Protein AF-A0A646KTI5-F1 (afdb_monomer_lite)

Radius of gyration: 20.6 Å; chains: 1; bounding box: 50×37×50 Å

Sequence (145 aa):
EAGGSTAGLPEVTPYRDYLEWLTRQDREAAQDAWRQALDGADEPTLTTPADRDTQPVHGEMVSAVADAALDEGLRELVQAHGLTLNTVVQGAWGLLVGKLTGRRDVVFGASVAGRPLDLPGMESMLGLFINTVPVRVRLDPAQTV

pLDDT: mean 90.37, std 9.42, range [45.62, 98.44]

Organism: Streptomyces jumonjinensis (NCBI:txid1945)

Foldseek 3Di:
DPPDDCPPPDDADECVLVVVVVVPDDPVVVVVVVCVQCPPVPDALDLDDPPDDPDDDDDDDDDDDDDPVRVVVLVCVCVVVVHDSVVVVVVVVLVVSCVSRVHQKHKDWDKDQQQDPPRPPSVVHDDDRIDIDIDIGGHDPVDDD

InterPro domains:
  IPR001242 Condensation domain [PF00668] (4-144)
  IPR023213 Chloramphenicol acetyltransferase-like domain superfamily [G3DSA:3.30.559.10] (3-25)

Structure (mmCIF, N/CA/C/O backbone):
data_AF-A0A646KTI5-F1
#
_entry.id   AF-A0A646KTI5-F1
#
loop_
_atom_site.group_PDB
_atom_site.id
_atom_site.type_symbol
_atom_site.label_atom_id
_atom_site.label_alt_id
_atom_site.label_comp_id
_atom_site.label_asym_id
_atom_site.label_entity_id
_atom_site.label_seq_id
_atom_site.pdbx_PDB_ins_code
_atom_site.Cartn_x
_atom_site.Cartn_y
_atom_site.Cartn_z
_atom_site.occupancy
_atom_site.B_iso_or_equiv
_atom_site.auth_seq_id
_atom_site.auth_comp_id
_atom_site.auth_asym_id
_atom_site.auth_atom_id
_atom_site.pdbx_PDB_model_num
ATOM 1 N N . GLU A 1 1 ? 21.978 23.411 -29.439 1.00 45.62 1 GLU A N 1
ATOM 2 C CA . GLU A 1 1 ? 21.899 21.986 -29.061 1.00 45.62 1 GLU A CA 1
ATOM 3 C C . GLU A 1 1 ? 22.882 21.743 -27.928 1.00 45.62 1 GLU A C 1
ATOM 5 O O . GLU A 1 1 ? 24.029 22.159 -28.046 1.00 45.62 1 GLU A O 1
ATOM 10 N N . ALA A 1 2 ? 22.431 21.204 -26.795 1.00 57.28 2 ALA A N 1
ATOM 11 C CA . ALA A 1 2 ? 23.334 20.864 -25.698 1.00 57.28 2 ALA A CA 1
ATOM 12 C C . ALA A 1 2 ? 24.084 19.577 -26.079 1.00 57.28 2 ALA A C 1
ATOM 14 O O . ALA A 1 2 ? 23.442 18.574 -26.378 1.00 57.28 2 ALA A O 1
ATOM 15 N N . GLY A 1 3 ? 25.419 19.617 -26.117 1.00 60.66 3 GLY A N 1
ATOM 16 C CA . GLY A 1 3 ? 26.297 18.523 -26.556 1.00 60.66 3 GLY A CA 1
ATOM 17 C C . GLY A 1 3 ? 26.357 17.326 -25.600 1.00 60.66 3 GLY A C 1
ATOM 18 O O . GLY A 1 3 ? 27.434 16.966 -25.133 1.00 60.66 3 GLY A O 1
ATOM 19 N N . GLY A 1 4 ? 25.210 16.728 -25.277 1.00 70.81 4 GLY A N 1
ATOM 20 C CA . GLY A 1 4 ? 25.132 15.503 -24.487 1.00 70.81 4 GLY A CA 1
ATOM 21 C C . GLY A 1 4 ? 25.603 14.295 -25.298 1.00 70.81 4 GLY A C 1
ATOM 22 O O . GLY A 1 4 ? 25.062 14.019 -26.366 1.00 70.81 4 GLY A O 1
ATOM 23 N N . SER A 1 5 ? 26.603 13.577 -24.786 1.00 78.75 5 SER A N 1
ATOM 24 C CA . SER A 1 5 ? 27.067 12.302 -25.342 1.00 78.75 5 SER A CA 1
ATOM 25 C C . SER A 1 5 ? 26.382 11.141 -24.627 1.00 78.75 5 SER A C 1
ATOM 27 O O . SER A 1 5 ? 26.306 11.130 -23.400 1.00 78.75 5 SER A O 1
ATOM 29 N N . THR A 1 6 ? 25.918 10.148 -25.383 1.00 78.19 6 THR A N 1
ATOM 30 C CA . THR A 1 6 ? 25.382 8.890 -24.838 1.00 78.19 6 THR A CA 1
ATOM 31 C C . THR A 1 6 ? 26.477 7.861 -24.539 1.00 78.19 6 THR A C 1
ATOM 33 O O . THR A 1 6 ? 26.183 6.771 -24.049 1.00 78.19 6 THR A O 1
ATOM 36 N N . ALA A 1 7 ? 27.744 8.187 -24.819 1.00 85.44 7 ALA A N 1
ATOM 37 C CA . ALA A 1 7 ? 28.867 7.288 -24.585 1.00 85.44 7 ALA A CA 1
ATOM 38 C C . ALA A 1 7 ? 29.018 6.970 -23.087 1.00 85.44 7 ALA A C 1
ATOM 40 O O . ALA A 1 7 ? 29.195 7.870 -22.269 1.00 85.44 7 ALA A O 1
ATOM 41 N N . GLY A 1 8 ? 28.971 5.679 -22.744 1.00 85.12 8 GLY A N 1
ATOM 42 C CA . GLY A 1 8 ? 29.116 5.185 -21.369 1.00 85.12 8 GLY A CA 1
ATOM 43 C C . GLY A 1 8 ? 27.815 5.085 -20.568 1.00 85.12 8 GLY A C 1
ATOM 44 O O . GLY A 1 8 ? 27.865 4.677 -19.409 1.00 85.12 8 GLY A O 1
ATOM 45 N N . LEU A 1 9 ? 26.660 5.420 -21.155 1.00 86.88 9 LEU A N 1
ATOM 46 C CA . LEU A 1 9 ? 25.365 5.193 -20.512 1.00 86.88 9 LEU A CA 1
ATOM 47 C C . LEU A 1 9 ? 24.921 3.726 -20.658 1.00 86.88 9 LEU A C 1
ATOM 49 O O . LEU A 1 9 ? 25.193 3.110 -21.693 1.00 86.88 9 LEU A O 1
ATOM 53 N N . PRO A 1 10 ? 24.232 3.164 -19.648 1.00 84.19 10 PRO A N 1
ATOM 54 C CA . PRO A 1 10 ? 23.640 1.837 -19.750 1.00 84.19 10 PRO A CA 1
ATOM 55 C C . PRO A 1 10 ? 22.547 1.799 -20.825 1.00 84.19 10 PRO A C 1
ATOM 57 O O . PRO A 1 10 ? 21.926 2.816 -21.146 1.00 84.19 10 PRO A O 1
ATOM 60 N N . GLU A 1 11 ? 22.300 0.608 -21.365 1.00 85.56 11 GLU A N 1
ATOM 61 C CA . GLU A 1 11 ? 21.227 0.392 -22.333 1.00 85.56 11 GLU A CA 1
ATOM 62 C C . GLU A 1 11 ? 19.856 0.665 -21.696 1.00 85.56 11 GLU A C 1
ATOM 64 O O . GLU A 1 11 ? 19.585 0.284 -20.555 1.00 85.56 11 GLU A O 1
ATOM 69 N N . VAL A 1 12 ? 18.991 1.359 -22.437 1.00 89.06 12 VAL A N 1
ATOM 70 C CA . VAL A 1 12 ? 17.652 1.728 -21.972 1.00 89.06 12 VAL A CA 1
ATOM 71 C C . VAL A 1 12 ? 16.681 0.598 -22.280 1.00 89.06 12 VAL A C 1
ATOM 73 O O . VAL A 1 12 ? 16.404 0.325 -23.448 1.00 89.06 12 VAL A O 1
ATOM 76 N N . THR A 1 13 ? 16.084 0.011 -21.243 1.00 91.38 13 THR A N 1
ATOM 77 C CA . THR A 1 13 ? 14.933 -0.885 -21.402 1.00 91.38 13 THR A C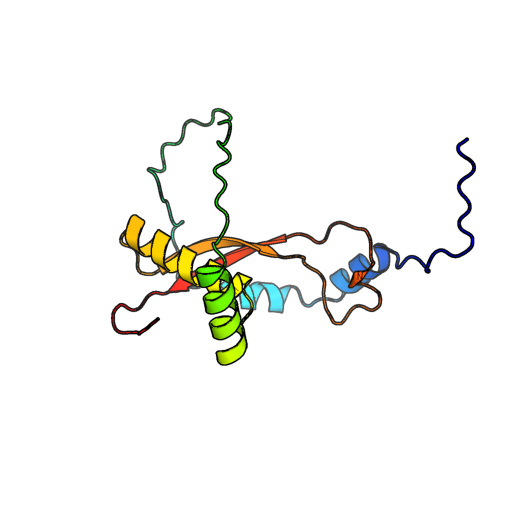A 1
ATOM 78 C C . THR A 1 13 ? 13.725 -0.071 -21.883 1.00 91.38 13 THR A C 1
ATOM 80 O O . THR A 1 13 ? 13.322 0.882 -21.205 1.00 91.38 13 THR A O 1
ATOM 83 N N . PRO A 1 14 ? 13.133 -0.377 -23.046 1.00 93.50 14 PRO A N 1
ATOM 84 C CA . PRO A 1 14 ? 12.067 0.439 -23.609 1.00 93.50 14 PRO A CA 1
ATOM 85 C C . PRO A 1 14 ? 10.716 0.149 -22.936 1.00 93.50 14 PRO A C 1
ATOM 87 O O . PRO A 1 14 ? 10.331 -0.998 -22.735 1.00 93.50 14 PRO A O 1
ATOM 90 N N . TYR A 1 15 ? 9.930 1.197 -22.668 1.00 95.00 15 TYR A N 1
ATOM 91 C CA . TYR A 1 15 ? 8.608 1.077 -22.024 1.00 95.00 15 TYR A CA 1
ATOM 92 C C . TYR A 1 15 ? 7.611 0.185 -22.788 1.00 95.00 15 TYR A C 1
ATOM 94 O O . TYR A 1 15 ? 6.703 -0.389 -22.191 1.00 95.00 15 TYR A O 1
ATOM 102 N N . ARG A 1 16 ? 7.784 0.028 -24.108 1.00 95.31 16 ARG A N 1
ATOM 103 C CA . ARG A 1 16 ? 6.957 -0.882 -24.917 1.00 95.31 16 ARG A CA 1
ATOM 104 C C . ARG A 1 16 ? 7.027 -2.328 -24.417 1.00 95.31 16 ARG A C 1
ATOM 106 O O . ARG A 1 16 ? 6.013 -3.008 -24.470 1.00 95.31 16 ARG A O 1
ATOM 113 N N . ASP A 1 17 ? 8.164 -2.754 -23.867 1.00 94.31 17 ASP A N 1
ATOM 114 C CA . ASP A 1 17 ? 8.346 -4.120 -23.372 1.00 94.31 17 ASP A CA 1
ATOM 115 C C . ASP A 1 17 ? 7.462 -4.359 -22.138 1.00 94.31 17 ASP A C 1
ATOM 117 O O . ASP A 1 17 ? 6.890 -5.436 -21.976 1.00 94.31 17 ASP A O 1
ATOM 121 N N . TYR A 1 18 ? 7.260 -3.327 -21.306 1.00 94.75 18 TYR A N 1
ATOM 122 C CA . TYR A 1 18 ? 6.271 -3.361 -20.226 1.00 94.75 18 TYR A CA 1
ATOM 123 C C . TYR A 1 18 ? 4.838 -3.433 -20.761 1.00 94.75 18 TYR A C 1
ATOM 125 O O . TYR A 1 18 ? 4.033 -4.196 -20.234 1.00 94.75 18 TYR A O 1
ATOM 133 N N . LEU A 1 19 ? 4.504 -2.689 -21.818 1.00 95.00 19 LEU A N 1
ATOM 134 C CA . LEU A 1 19 ? 3.167 -2.755 -22.421 1.00 95.00 19 LEU A CA 1
ATOM 135 C C . LEU A 1 19 ? 2.894 -4.131 -23.049 1.00 95.00 19 LEU A C 1
ATOM 137 O O . LEU A 1 19 ? 1.806 -4.672 -22.877 1.00 95.00 19 LEU A O 1
ATOM 141 N N . GLU A 1 20 ? 3.883 -4.725 -23.715 1.00 95.06 20 GLU A N 1
ATOM 142 C CA . GLU A 1 20 ? 3.820 -6.091 -24.252 1.00 95.06 20 GLU A CA 1
ATOM 143 C C . GLU A 1 20 ? 3.787 -7.157 -23.150 1.00 95.06 20 GLU A C 1
ATOM 145 O O . GLU A 1 20 ? 3.155 -8.203 -23.293 1.00 95.06 20 GLU A O 1
ATOM 150 N N . TRP A 1 21 ? 4.461 -6.927 -22.024 1.00 94.69 21 TRP A N 1
ATOM 151 C CA . TRP A 1 21 ? 4.279 -7.747 -20.832 1.00 94.69 21 TRP A CA 1
ATOM 152 C C . TRP A 1 21 ? 2.850 -7.615 -20.293 1.00 94.69 21 TRP A C 1
ATOM 154 O O . TRP A 1 21 ? 2.205 -8.632 -20.050 1.00 94.69 21 TRP A O 1
ATOM 164 N N . LEU A 1 22 ? 2.309 -6.399 -20.201 1.00 94.06 22 LEU A N 1
ATOM 165 C CA . LEU A 1 22 ? 0.983 -6.125 -19.648 1.00 94.06 22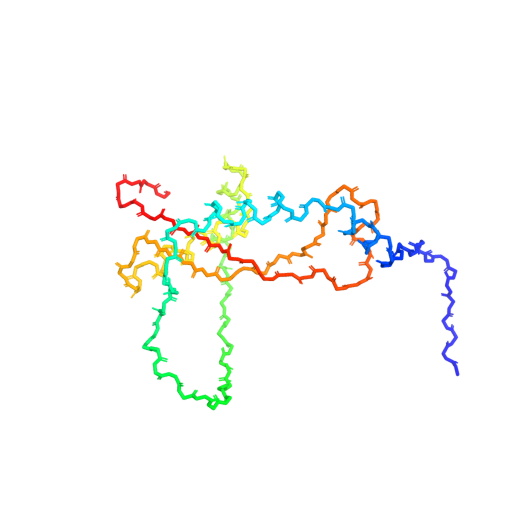 LEU A CA 1
ATOM 166 C C . LEU A 1 22 ? -0.152 -6.749 -20.479 1.00 94.06 22 LEU A C 1
ATOM 168 O O . LEU A 1 22 ? -1.152 -7.190 -19.915 1.00 94.06 22 LEU A O 1
ATOM 172 N N . THR A 1 23 ? -0.017 -6.817 -21.808 1.00 95.38 23 THR A N 1
ATOM 173 C CA . THR A 1 23 ? -1.020 -7.456 -22.686 1.00 95.38 23 THR A CA 1
ATOM 174 C C . THR A 1 23 ? -1.078 -8.974 -22.542 1.00 95.38 23 THR A C 1
ATOM 176 O O . THR A 1 23 ? -2.091 -9.567 -22.905 1.00 95.38 23 THR A O 1
ATOM 179 N N . ARG A 1 24 ? -0.025 -9.600 -22.003 1.00 95.50 24 ARG A N 1
ATOM 180 C CA . ARG A 1 24 ? 0.050 -11.049 -21.760 1.00 95.50 24 ARG A CA 1
ATOM 181 C C . ARG A 1 24 ? -0.494 -11.469 -20.394 1.00 95.50 24 ARG A C 1
ATOM 183 O O . ARG A 1 24 ? -0.596 -12.665 -20.141 1.00 95.50 24 ARG A O 1
ATOM 190 N N . GLN A 1 25 ? -0.815 -10.514 -19.521 1.00 95.06 25 GLN A N 1
ATOM 191 C CA . GLN A 1 25 ? -1.304 -10.809 -18.177 1.00 95.06 25 GLN A CA 1
ATOM 192 C C . GLN A 1 25 ? -2.750 -11.294 -18.205 1.00 95.06 25 GLN A C 1
ATOM 194 O O . GLN A 1 25 ? -3.582 -10.787 -18.962 1.00 95.06 25 GLN A O 1
ATOM 199 N N . ASP A 1 26 ? -3.058 -12.238 -17.321 1.00 96.56 26 ASP A N 1
ATOM 200 C CA . ASP A 1 26 ? -4.418 -12.720 -17.130 1.00 96.56 26 ASP A CA 1
ATOM 201 C C . ASP A 1 26 ? -5.248 -11.675 -16.371 1.00 96.56 26 ASP A C 1
ATOM 203 O O . ASP A 1 26 ? -5.144 -11.492 -15.154 1.00 96.56 26 ASP A O 1
ATOM 207 N N . ARG A 1 27 ? -6.073 -10.947 -17.125 1.00 96.06 27 ARG A N 1
ATOM 208 C CA . ARG A 1 27 ? -6.945 -9.904 -16.579 1.00 96.06 27 ARG A CA 1
ATOM 209 C C . ARG A 1 27 ? -8.090 -10.474 -15.754 1.00 96.06 27 ARG A C 1
ATOM 211 O O . ARG A 1 27 ? -8.545 -9.790 -14.842 1.00 96.06 27 ARG A O 1
ATOM 218 N N . GLU A 1 28 ? -8.569 -11.667 -16.083 1.00 97.94 28 GLU A N 1
ATOM 219 C CA . GLU A 1 28 ? -9.681 -12.294 -15.373 1.00 97.94 28 GLU A CA 1
ATOM 220 C C . GLU A 1 28 ? -9.207 -12.766 -14.000 1.00 97.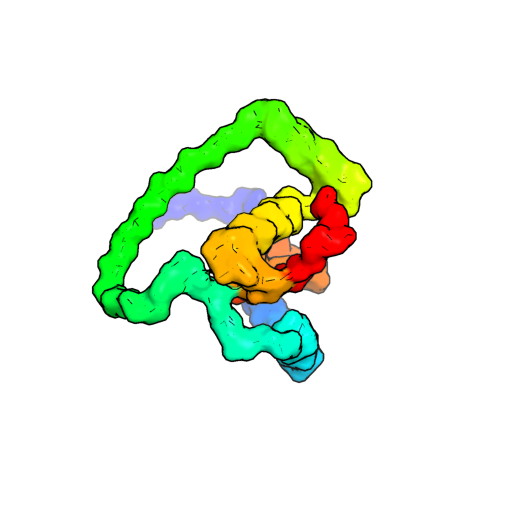94 28 GLU A C 1
ATOM 222 O O . GLU A 1 28 ? -9.778 -12.352 -12.992 1.00 97.94 28 GLU A O 1
ATOM 227 N N . ALA A 1 29 ? -8.062 -13.454 -13.947 1.00 97.88 29 ALA A N 1
ATOM 228 C CA . ALA A 1 29 ? -7.431 -13.842 -12.688 1.00 97.88 29 ALA A CA 1
ATOM 229 C C . ALA A 1 29 ? -7.116 -12.630 -11.792 1.00 97.88 29 ALA A C 1
ATOM 231 O O . ALA A 1 29 ? -7.354 -12.665 -10.583 1.00 97.88 29 ALA A O 1
ATOM 232 N N . ALA A 1 30 ? -6.625 -11.526 -12.370 1.00 95.75 30 ALA A N 1
ATOM 233 C CA . ALA A 1 30 ? -6.379 -10.298 -11.616 1.00 95.75 30 ALA A CA 1
ATOM 234 C C . ALA A 1 30 ? -7.677 -9.684 -11.057 1.00 95.75 30 ALA A C 1
ATOM 23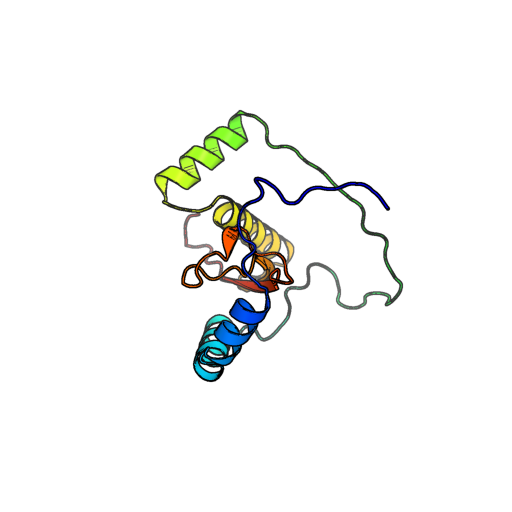6 O O . ALA A 1 30 ? -7.699 -9.218 -9.917 1.00 95.75 30 ALA A O 1
ATOM 237 N N . GLN A 1 31 ? -8.763 -9.679 -11.838 1.00 97.56 31 GLN A N 1
ATOM 238 C CA . GLN A 1 31 ? -10.067 -9.203 -11.372 1.00 97.56 31 GLN A CA 1
ATOM 239 C C . GLN A 1 31 ? -10.631 -10.089 -10.262 1.00 97.56 31 GLN A C 1
ATOM 241 O O . GLN A 1 31 ? -11.136 -9.556 -9.277 1.00 97.56 31 GLN A O 1
ATOM 246 N N . ASP A 1 32 ? -10.523 -11.408 -10.393 1.00 98.44 32 ASP A N 1
ATOM 247 C CA . ASP A 1 32 ? -10.977 -12.355 -9.375 1.00 98.44 32 ASP A CA 1
ATOM 248 C C . ASP A 1 32 ? -10.211 -12.191 -8.066 1.00 98.44 32 ASP A C 1
ATOM 250 O O . ASP A 1 32 ? -10.827 -12.116 -7.002 1.00 98.44 32 ASP A O 1
ATOM 254 N N . ALA A 1 33 ? -8.889 -12.018 -8.137 1.00 97.69 33 ALA A N 1
ATOM 255 C CA . ALA A 1 33 ? -8.073 -11.724 -6.965 1.00 97.69 33 ALA A CA 1
ATOM 256 C C . ALA A 1 33 ? -8.540 -10.442 -6.253 1.00 97.69 33 ALA A C 1
ATOM 258 O O . ALA A 1 33 ? -8.654 -10.423 -5.026 1.00 97.69 33 ALA A O 1
ATOM 259 N N . TRP A 1 34 ? -8.871 -9.382 -7.001 1.00 97.19 34 TRP A N 1
ATOM 260 C CA . TRP A 1 34 ? -9.395 -8.145 -6.414 1.00 97.19 34 TRP A CA 1
ATOM 261 C C . TRP A 1 34 ? -10.807 -8.292 -5.849 1.00 97.19 34 TRP A C 1
ATOM 263 O O . TRP A 1 34 ? -11.067 -7.776 -4.762 1.00 97.19 34 TRP A O 1
ATOM 273 N N . ARG A 1 35 ? -11.703 -9.012 -6.538 1.00 97.00 35 ARG A N 1
ATOM 274 C CA . ARG A 1 35 ? -13.044 -9.332 -6.020 1.00 97.00 35 ARG A CA 1
ATOM 275 C C . ARG A 1 35 ? -12.934 -10.065 -4.688 1.00 97.00 35 ARG A C 1
ATOM 277 O O . ARG A 1 35 ? -13.575 -9.663 -3.728 1.00 97.00 35 ARG A O 1
ATOM 284 N N . GLN A 1 36 ? -12.066 -11.073 -4.609 1.00 97.25 36 GLN A N 1
ATOM 285 C CA . GLN A 1 36 ? -11.834 -11.834 -3.385 1.00 97.25 36 GLN A CA 1
ATOM 286 C C . GLN A 1 36 ? -11.213 -10.976 -2.273 1.00 97.25 36 GLN A C 1
ATOM 288 O O . GLN A 1 36 ? -11.653 -11.040 -1.127 1.00 97.25 36 GLN A O 1
ATOM 293 N N . ALA A 1 37 ? -10.200 -10.163 -2.587 1.00 96.00 37 ALA A N 1
ATOM 294 C CA . ALA A 1 37 ? -9.532 -9.312 -1.600 1.00 96.00 37 ALA A CA 1
ATOM 295 C C . ALA A 1 37 ? -10.481 -8.269 -0.976 1.00 96.00 37 ALA A C 1
ATOM 297 O O . ALA A 1 37 ? -10.342 -7.904 0.197 1.00 96.00 37 ALA A O 1
ATOM 298 N N . LEU A 1 38 ? -11.460 -7.797 -1.750 1.00 96.19 38 LEU A N 1
ATOM 299 C CA . LEU A 1 38 ? -12.399 -6.744 -1.359 1.00 96.19 38 LEU A CA 1
ATOM 300 C C . LEU A 1 38 ? -13.801 -7.267 -1.016 1.00 96.19 38 LEU A C 1
ATOM 302 O O . LEU A 1 38 ? -14.697 -6.469 -0.768 1.00 96.19 38 LEU A O 1
ATOM 306 N N . ASP A 1 39 ? -13.994 -8.582 -0.934 1.00 96.31 39 ASP A N 1
ATOM 307 C CA . ASP A 1 39 ? -15.303 -9.190 -0.681 1.00 96.31 39 ASP A CA 1
ATOM 308 C C . ASP A 1 39 ? -15.922 -8.745 0.661 1.00 96.31 39 ASP A C 1
ATOM 310 O O . ASP A 1 39 ? -15.315 -8.890 1.727 1.00 96.31 39 ASP A O 1
ATOM 314 N N . GLY A 1 40 ? -17.118 -8.156 0.627 1.00 94.12 40 GLY A N 1
ATOM 315 C CA . GLY A 1 40 ? -17.785 -7.566 1.797 1.00 94.12 40 GLY A CA 1
ATOM 316 C C . GLY A 1 40 ? -17.240 -6.201 2.244 1.00 94.12 40 GLY A C 1
ATOM 317 O O . GLY A 1 40 ? -17.543 -5.751 3.348 1.00 94.12 40 GLY A O 1
ATOM 318 N N . ALA A 1 41 ? -16.394 -5.545 1.441 1.00 93.06 41 ALA A N 1
ATOM 319 C CA . ALA A 1 41 ? -16.045 -4.138 1.629 1.00 93.06 41 ALA A CA 1
ATOM 320 C C . ALA A 1 41 ? -17.076 -3.243 0.917 1.00 93.06 41 ALA A C 1
ATOM 322 O O . ALA A 1 41 ? -16.807 -2.689 -0.147 1.00 93.06 41 ALA A O 1
ATOM 323 N N . ASP A 1 42 ? -18.261 -3.109 1.513 1.00 86.12 42 ASP A N 1
ATOM 324 C CA . ASP A 1 42 ? -19.423 -2.509 0.835 1.00 86.12 42 ASP A CA 1
ATOM 325 C C . ASP A 1 42 ? -19.481 -0.974 0.934 1.00 86.12 42 ASP A C 1
ATOM 327 O O . ASP A 1 42 ? -20.215 -0.320 0.195 1.00 86.12 42 ASP A O 1
ATOM 331 N N . GLU A 1 43 ? -18.686 -0.376 1.828 1.00 86.56 43 GLU A N 1
ATOM 332 C CA . GLU A 1 43 ? -18.682 1.066 2.082 1.00 86.56 43 GLU A CA 1
ATOM 333 C C . GLU A 1 43 ? -17.265 1.632 2.262 1.00 86.56 43 GLU A C 1
ATOM 335 O O . GLU A 1 43 ? -16.422 1.010 2.930 1.00 86.56 43 GLU A O 1
ATOM 340 N N . PRO A 1 44 ? -16.997 2.859 1.767 1.00 87.31 44 PRO A N 1
ATOM 341 C CA . PRO A 1 44 ? -15.711 3.516 1.953 1.00 87.31 44 PRO A CA 1
ATOM 342 C C . PRO A 1 44 ? -15.428 3.782 3.433 1.00 87.31 44 PRO A C 1
ATOM 344 O O . PRO A 1 44 ? -16.333 4.014 4.235 1.00 87.31 44 PRO A O 1
ATOM 347 N N . THR A 1 45 ? -14.149 3.803 3.805 1.00 92.81 45 THR A N 1
ATOM 348 C CA . THR A 1 45 ? -13.741 4.218 5.153 1.00 92.81 45 THR A CA 1
ATOM 349 C C . THR A 1 45 ? -13.630 5.734 5.223 1.00 92.81 45 THR A C 1
ATOM 351 O O . THR A 1 45 ? -12.614 6.324 4.860 1.00 92.81 45 THR A O 1
ATOM 354 N N . LEU A 1 46 ? -14.706 6.370 5.675 1.00 90.00 46 LEU A N 1
ATOM 355 C CA . LEU A 1 46 ? -14.776 7.817 5.827 1.00 90.00 46 LEU A CA 1
ATOM 356 C C . LEU A 1 46 ? -14.210 8.246 7.186 1.00 90.00 46 LEU A C 1
ATOM 358 O O . LEU A 1 46 ? -14.717 7.850 8.231 1.00 90.00 46 LEU A O 1
ATOM 362 N N . THR A 1 47 ? -13.172 9.082 7.170 1.00 87.12 47 THR A N 1
ATOM 363 C CA . THR A 1 47 ? -12.595 9.713 8.375 1.00 87.12 47 THR A CA 1
ATOM 364 C C . THR A 1 47 ? -13.259 11.046 8.727 1.00 87.12 47 THR A C 1
ATOM 366 O O . THR A 1 47 ? -13.038 11.585 9.807 1.00 87.12 47 THR A O 1
ATOM 369 N N . THR A 1 48 ? -14.080 11.580 7.823 1.00 82.94 48 THR A N 1
ATOM 370 C CA . THR A 1 48 ? -14.888 12.791 8.004 1.00 82.94 48 THR A CA 1
ATOM 371 C C . THR A 1 48 ? -16.273 12.552 7.401 1.00 82.94 48 THR A C 1
ATOM 373 O O . THR A 1 48 ? -16.395 11.676 6.543 1.00 82.94 48 THR A O 1
ATOM 376 N N . PRO A 1 49 ? -17.303 13.340 7.755 1.00 80.25 49 PRO A N 1
ATOM 377 C CA . PRO A 1 49 ? -18.596 13.287 7.074 1.00 80.25 49 PRO A CA 1
ATOM 378 C C . PRO A 1 49 ? -18.460 13.378 5.543 1.00 80.25 49 PRO A C 1
ATOM 380 O O . PRO A 1 49 ? -17.550 14.042 5.037 1.00 80.25 49 PRO A O 1
ATOM 383 N N . ALA A 1 50 ? -19.352 12.687 4.825 1.00 67.44 50 ALA A N 1
ATOM 384 C CA . ALA A 1 50 ? -19.341 12.572 3.361 1.00 67.44 50 ALA A CA 1
ATOM 385 C C . ALA A 1 50 ? -19.699 13.877 2.632 1.00 67.44 50 ALA A C 1
ATOM 387 O O . ALA A 1 50 ? -19.423 14.003 1.441 1.00 67.44 50 ALA A O 1
ATOM 388 N N . ASP A 1 51 ? -20.297 14.831 3.346 1.00 65.75 51 ASP A N 1
ATOM 389 C CA . ASP A 1 51 ? -20.722 16.124 2.816 1.00 65.75 51 ASP A CA 1
ATOM 390 C C . ASP A 1 51 ? -19.495 17.036 2.669 1.00 65.75 51 ASP A C 1
ATOM 392 O O . ASP A 1 51 ? -19.204 17.904 3.494 1.00 65.75 51 ASP A O 1
ATOM 396 N N . ARG A 1 52 ? -18.670 16.736 1.663 1.00 60.94 52 ARG A N 1
ATOM 397 C CA . ARG A 1 52 ? -17.507 17.544 1.315 1.00 60.94 52 ARG A CA 1
ATOM 398 C C . ARG A 1 52 ? -17.901 18.526 0.230 1.00 60.94 52 ARG A C 1
ATOM 400 O O . ARG A 1 52 ? -18.342 18.137 -0.849 1.00 60.94 52 ARG A O 1
ATOM 407 N N . ASP A 1 53 ? -17.682 19.797 0.537 1.00 64.12 53 ASP A N 1
ATOM 408 C CA . ASP A 1 53 ? -17.643 20.875 -0.438 1.00 64.12 53 ASP A CA 1
ATOM 409 C C . ASP A 1 53 ? -16.734 20.458 -1.610 1.00 64.12 53 ASP A C 1
ATOM 411 O O . ASP A 1 53 ? -15.596 20.030 -1.405 1.00 64.12 53 ASP A O 1
ATOM 415 N N . THR A 1 54 ? -17.241 20.523 -2.842 1.00 70.06 54 THR A N 1
ATOM 416 C CA . THR A 1 54 ? -16.510 20.098 -4.052 1.00 70.06 54 THR A CA 1
ATOM 417 C C . THR A 1 54 ? -15.412 21.086 -4.457 1.00 70.06 54 THR A C 1
ATOM 419 O O . THR A 1 54 ? -14.766 20.917 -5.492 1.00 70.06 54 THR A O 1
ATOM 422 N N . GLN A 1 55 ? -15.229 22.151 -3.676 1.00 77.12 55 GLN A N 1
ATOM 423 C CA . GLN A 1 55 ? -14.174 23.137 -3.852 1.00 77.12 55 GLN A CA 1
ATOM 424 C C . GLN A 1 55 ? -12.783 22.487 -3.729 1.00 77.12 55 GLN A C 1
ATOM 426 O O . GLN A 1 55 ? -12.557 21.655 -2.846 1.00 77.12 55 GLN A O 1
ATOM 431 N N . PRO A 1 56 ? -11.814 22.880 -4.573 1.00 72.25 56 PRO A N 1
ATOM 432 C CA . PRO A 1 56 ? -10.431 22.451 -4.425 1.00 72.25 56 PRO A CA 1
ATOM 433 C C . PRO A 1 56 ? -9.876 22.892 -3.067 1.00 72.25 56 PRO A C 1
ATOM 435 O O . PRO A 1 56 ? -9.662 24.078 -2.821 1.00 72.25 56 PRO A O 1
ATOM 438 N N . VAL A 1 57 ? -9.616 21.934 -2.183 1.00 75.88 57 VAL A N 1
ATOM 439 C CA . VAL A 1 57 ? -8.976 22.204 -0.893 1.00 75.88 57 VAL A CA 1
ATOM 440 C C . VAL A 1 57 ? -7.463 22.176 -1.085 1.00 75.88 57 VAL A C 1
ATOM 442 O O . VAL A 1 57 ? -6.925 21.270 -1.723 1.00 75.88 57 VAL A O 1
ATOM 445 N N . HIS A 1 58 ? -6.753 23.164 -0.545 1.00 78.56 58 HIS A N 1
ATOM 446 C CA . HIS A 1 58 ? -5.297 23.093 -0.442 1.00 78.56 58 HIS A CA 1
ATOM 447 C C . HIS A 1 58 ? -4.936 22.215 0.752 1.00 78.56 58 HIS A C 1
ATOM 449 O O . HIS A 1 58 ? -5.327 22.503 1.880 1.00 78.56 58 HIS A O 1
ATOM 455 N N . GLY A 1 59 ? -4.224 21.119 0.490 1.00 80.75 59 GLY A N 1
ATOM 456 C CA . GLY A 1 59 ? -3.704 20.269 1.553 1.00 80.75 59 GLY A CA 1
ATOM 457 C C . GLY A 1 59 ? -2.646 21.007 2.371 1.00 80.75 59 GLY A C 1
ATOM 458 O O . GLY A 1 59 ? -1.830 21.745 1.821 1.00 80.75 59 GLY A O 1
ATOM 459 N N . GLU A 1 60 ? -2.645 20.782 3.680 1.00 90.12 60 GLU A N 1
ATOM 460 C CA . GLU A 1 60 ? -1.529 21.152 4.546 1.00 90.12 60 GLU A CA 1
ATOM 461 C C . GLU A 1 60 ? -0.503 20.013 4.561 1.00 90.12 60 GLU A C 1
ATOM 463 O O . GLU A 1 60 ? -0.865 18.835 4.621 1.00 90.12 60 GLU A O 1
ATOM 468 N N . MET A 1 61 ? 0.785 20.355 4.504 1.00 90.88 61 MET A N 1
ATOM 469 C CA . MET A 1 61 ? 1.861 19.381 4.655 1.00 90.88 61 MET A CA 1
ATOM 470 C C . MET A 1 61 ? 2.322 19.359 6.109 1.00 90.88 61 MET A C 1
ATOM 472 O O . MET A 1 61 ? 3.009 20.271 6.561 1.00 90.88 61 MET A O 1
ATOM 476 N N . VAL A 1 62 ? 1.982 18.284 6.815 1.00 93.50 62 VAL A N 1
ATOM 477 C CA . VAL A 1 62 ? 2.512 18.000 8.150 1.00 93.50 62 VAL A CA 1
ATOM 478 C C . VAL A 1 62 ? 3.644 16.989 8.007 1.00 93.50 62 VAL A C 1
ATOM 480 O O . VAL A 1 62 ? 3.441 15.902 7.467 1.00 93.50 62 VAL A O 1
ATOM 483 N N . SER A 1 63 ? 4.838 17.344 8.478 1.00 94.50 63 SER A N 1
ATOM 484 C CA . SER A 1 63 ? 6.004 16.462 8.477 1.00 94.50 63 SER A CA 1
ATOM 485 C C . SER A 1 63 ? 6.427 16.116 9.901 1.00 94.50 63 SER A C 1
ATOM 487 O O . SER A 1 63 ? 6.407 16.946 10.808 1.00 94.50 63 SER A O 1
ATOM 489 N N . ALA A 1 64 ? 6.813 14.859 10.088 1.00 93.44 64 ALA A N 1
ATOM 490 C CA . ALA A 1 64 ? 7.413 14.358 11.311 1.00 93.44 64 ALA A CA 1
ATOM 491 C C . ALA A 1 64 ? 8.567 13.430 10.929 1.00 93.44 64 ALA A C 1
ATOM 493 O O . ALA A 1 64 ? 8.498 12.730 9.918 1.00 93.44 64 ALA A O 1
ATOM 494 N N . VAL A 1 65 ? 9.625 13.441 11.733 1.00 95.12 65 VAL A N 1
ATOM 495 C CA . VAL A 1 65 ? 10.801 12.588 11.546 1.00 95.12 65 VAL A CA 1
ATOM 496 C C . VAL A 1 65 ? 10.896 11.677 12.758 1.00 95.12 65 VAL A C 1
ATOM 498 O O . VAL A 1 65 ? 10.812 12.155 13.889 1.00 95.12 65 VAL A O 1
ATOM 501 N N . ALA A 1 66 ? 11.029 10.373 12.517 1.00 94.44 66 ALA A N 1
ATOM 502 C CA . ALA A 1 66 ? 11.269 9.411 13.582 1.00 94.44 66 ALA A CA 1
ATOM 503 C C . ALA A 1 66 ? 12.601 9.732 14.270 1.00 94.44 66 ALA A C 1
ATOM 505 O O . ALA A 1 66 ? 13.599 10.012 13.602 1.00 94.44 66 ALA A O 1
ATOM 506 N N . ASP A 1 67 ? 12.617 9.703 15.600 1.00 97.88 67 ASP A N 1
ATOM 507 C CA . ASP A 1 67 ? 13.879 9.766 16.325 1.00 97.88 67 ASP A CA 1
ATOM 508 C C . ASP A 1 67 ? 14.675 8.462 16.148 1.00 97.88 67 ASP A C 1
ATOM 510 O O . ASP A 1 67 ? 14.179 7.459 15.628 1.00 97.88 67 ASP A O 1
ATOM 514 N N . ALA A 1 68 ? 15.939 8.481 16.574 1.00 97.94 68 ALA A N 1
ATOM 515 C CA . ALA A 1 68 ? 16.830 7.336 16.415 1.00 97.94 68 ALA A CA 1
ATOM 516 C C . ALA A 1 68 ? 16.326 6.078 17.143 1.00 97.94 68 ALA A C 1
ATOM 518 O O . ALA A 1 68 ? 16.582 4.970 16.681 1.00 97.94 68 ALA A O 1
ATOM 519 N N . ALA A 1 69 ? 15.613 6.235 18.263 1.00 98.19 69 ALA A N 1
ATOM 520 C CA . ALA A 1 69 ? 15.095 5.102 19.021 1.00 98.19 69 ALA A CA 1
ATOM 521 C C . ALA A 1 69 ? 13.924 4.435 18.285 1.00 98.19 69 ALA A C 1
ATOM 523 O O . ALA A 1 69 ? 13.863 3.208 18.207 1.00 98.19 69 ALA A O 1
ATOM 524 N N . LEU A 1 70 ? 13.020 5.231 17.708 1.00 96.88 70 LEU A N 1
ATOM 525 C CA . LEU A 1 70 ? 11.920 4.730 16.895 1.00 96.88 70 LEU A CA 1
ATOM 526 C C . LEU A 1 70 ? 12.422 4.102 15.589 1.00 96.88 70 LEU A C 1
ATOM 528 O O . LEU A 1 70 ? 11.934 3.038 15.217 1.00 96.88 70 LEU A O 1
ATOM 532 N N . ASP A 1 71 ? 13.395 4.718 14.910 1.00 97.12 71 ASP A N 1
ATOM 533 C CA . ASP A 1 71 ? 13.986 4.147 13.691 1.00 97.12 71 ASP A CA 1
ATOM 534 C C . ASP A 1 71 ? 14.643 2.784 13.959 1.00 97.12 71 ASP A C 1
ATOM 536 O O . ASP A 1 71 ? 14.402 1.824 13.225 1.00 97.12 71 ASP A O 1
ATOM 540 N N . GLU A 1 72 ? 15.404 2.671 15.054 1.00 97.75 72 GLU A N 1
ATOM 541 C CA . GLU A 1 72 ? 16.001 1.406 15.489 1.00 97.75 72 GLU A CA 1
ATOM 542 C C . GLU A 1 72 ? 14.936 0.343 15.759 1.00 97.75 72 GLU A C 1
ATOM 544 O O . GLU A 1 72 ? 14.974 -0.733 15.163 1.00 97.75 72 GLU A O 1
ATOM 549 N N . GLY A 1 73 ? 13.935 0.670 16.582 1.00 97.69 73 GLY A N 1
ATOM 550 C CA . GLY A 1 73 ? 12.872 -0.269 16.933 1.00 97.69 73 GLY A CA 1
ATOM 551 C C . GLY A 1 73 ? 12.063 -0.737 15.720 1.00 97.69 73 GLY A C 1
ATOM 552 O O . GLY A 1 73 ? 11.721 -1.915 15.614 1.00 97.69 73 GLY A O 1
ATOM 553 N N . LEU A 1 74 ? 11.794 0.155 14.759 1.00 96.94 74 LEU A N 1
ATOM 554 C CA . LEU A 1 74 ? 11.130 -0.214 13.506 1.00 96.94 74 LEU A CA 1
ATOM 555 C C . LEU A 1 74 ? 11.989 -1.168 12.676 1.00 96.94 74 LEU A C 1
ATOM 557 O O . LEU A 1 74 ? 11.462 -2.109 12.082 1.00 96.94 74 LEU A O 1
ATOM 561 N N . ARG A 1 75 ? 13.305 -0.955 12.638 1.00 97.06 75 ARG A N 1
ATOM 562 C CA . ARG A 1 75 ? 14.227 -1.811 11.890 1.00 97.06 75 ARG A CA 1
ATOM 563 C C . ARG A 1 75 ? 14.351 -3.196 12.510 1.00 97.06 75 ARG A C 1
ATOM 565 O O . ARG A 1 75 ? 14.303 -4.181 11.774 1.00 97.06 75 ARG A O 1
ATOM 572 N N . GLU A 1 76 ? 14.454 -3.273 13.833 1.00 97.62 76 GLU A N 1
ATOM 573 C CA . GLU A 1 76 ? 14.449 -4.536 14.574 1.00 97.62 76 GLU A CA 1
ATOM 574 C C . GLU A 1 76 ? 13.146 -5.310 14.337 1.00 97.62 76 GLU A C 1
ATOM 576 O O . GLU A 1 76 ? 13.192 -6.492 14.000 1.00 97.62 76 GLU A O 1
ATOM 581 N N . LEU A 1 77 ? 11.990 -4.638 14.409 1.00 96.44 77 LEU A N 1
ATOM 582 C CA . LEU A 1 77 ? 10.682 -5.247 14.153 1.00 96.44 77 LEU A CA 1
ATOM 583 C C . LEU A 1 77 ? 10.578 -5.807 12.725 1.00 96.44 77 LEU A C 1
ATOM 585 O O . LEU A 1 77 ? 10.170 -6.951 12.521 1.00 96.44 77 LEU A O 1
ATOM 589 N N . VAL A 1 78 ? 10.968 -5.008 11.728 1.00 97.56 78 VAL A N 1
ATOM 590 C CA . VAL A 1 78 ? 10.975 -5.406 10.312 1.00 97.56 78 VAL A CA 1
ATOM 591 C C . VAL A 1 78 ? 11.846 -6.647 10.111 1.00 97.56 78 VAL A C 1
ATOM 593 O O . VAL A 1 78 ? 11.403 -7.599 9.468 1.00 97.56 78 VAL A O 1
ATOM 596 N N . GLN A 1 79 ? 13.051 -6.669 10.687 1.00 97.19 79 GLN A N 1
ATOM 597 C CA . GLN A 1 79 ? 13.971 -7.803 10.568 1.00 97.19 79 GLN A CA 1
ATOM 598 C C . GLN A 1 79 ? 13.455 -9.052 11.287 1.00 97.19 79 GLN A C 1
ATOM 600 O O . GLN A 1 79 ? 13.474 -10.136 10.706 1.00 97.19 79 GLN A O 1
ATOM 605 N N . ALA A 1 80 ? 12.960 -8.906 12.518 1.00 97.44 80 ALA A N 1
ATOM 606 C CA . ALA A 1 80 ? 12.483 -10.018 13.335 1.00 97.44 80 ALA A CA 1
ATOM 607 C C . ALA A 1 80 ? 11.291 -10.753 12.701 1.00 97.44 80 ALA A C 1
ATOM 609 O O . ALA A 1 80 ? 11.170 -11.969 12.850 1.00 97.44 80 ALA A O 1
ATOM 610 N N . HIS A 1 81 ? 10.435 -10.033 11.970 1.00 95.94 81 HIS A N 1
ATOM 611 C CA . HIS A 1 81 ? 9.217 -10.584 11.370 1.00 95.94 81 HIS A CA 1
ATOM 612 C C . HIS A 1 81 ? 9.280 -10.757 9.844 1.00 95.94 81 HIS A C 1
ATOM 614 O O . HIS A 1 81 ? 8.299 -11.198 9.247 1.00 95.94 81 HIS A O 1
ATOM 620 N N . GLY A 1 82 ? 10.404 -10.425 9.198 1.00 96.62 82 GLY A N 1
ATOM 621 C CA . GLY A 1 82 ? 10.541 -10.516 7.739 1.00 96.62 82 GLY A CA 1
ATOM 622 C C . GLY A 1 82 ? 9.560 -9.612 6.985 1.00 96.62 82 GLY A C 1
ATOM 623 O O . GLY A 1 82 ? 9.050 -9.986 5.929 1.00 96.62 82 GLY A O 1
ATOM 624 N N . LEU A 1 83 ? 9.254 -8.443 7.548 1.00 96.19 83 LEU A N 1
ATOM 625 C CA . LEU A 1 83 ? 8.310 -7.481 6.981 1.00 96.19 83 LEU A CA 1
ATOM 626 C C . LEU A 1 83 ? 9.038 -6.402 6.180 1.00 96.19 83 LEU A C 1
ATOM 628 O O . LEU A 1 83 ? 10.254 -6.260 6.240 1.00 96.19 83 LEU A O 1
ATOM 632 N N . THR A 1 84 ? 8.274 -5.595 5.446 1.00 94.56 84 THR A N 1
ATOM 633 C CA . THR A 1 84 ? 8.767 -4.310 4.935 1.00 94.56 84 THR A CA 1
ATOM 634 C C . THR A 1 84 ? 8.351 -3.189 5.882 1.00 94.56 84 THR A C 1
ATOM 636 O O . THR A 1 84 ? 7.297 -3.275 6.517 1.00 94.56 84 THR A O 1
ATOM 639 N N . LEU A 1 85 ? 9.119 -2.095 5.935 1.00 95.50 85 LEU A N 1
ATOM 640 C CA . LEU A 1 85 ? 8.716 -0.907 6.699 1.00 95.50 85 LEU A CA 1
ATOM 641 C C . LEU A 1 85 ? 7.347 -0.378 6.241 1.00 95.50 85 LEU A C 1
ATOM 643 O O . LEU A 1 85 ? 6.519 -0.004 7.065 1.00 95.50 85 LEU A O 1
ATOM 647 N N . ASN A 1 86 ? 7.077 -0.413 4.932 1.00 93.94 86 ASN A N 1
ATOM 648 C CA . ASN A 1 86 ? 5.780 -0.029 4.377 1.00 93.94 86 ASN A CA 1
ATOM 649 C C . ASN A 1 86 ? 4.632 -0.873 4.964 1.00 93.94 86 ASN A C 1
ATOM 651 O O . ASN A 1 86 ? 3.604 -0.317 5.333 1.00 93.94 86 ASN A O 1
ATOM 655 N N . THR A 1 87 ? 4.811 -2.188 5.126 1.00 94.69 87 THR A N 1
ATOM 656 C CA . THR A 1 87 ? 3.811 -3.066 5.762 1.00 94.69 87 THR A CA 1
ATOM 657 C C . THR A 1 87 ? 3.548 -2.671 7.215 1.00 94.69 87 THR A C 1
ATOM 659 O O . THR A 1 87 ? 2.390 -2.587 7.619 1.00 94.69 87 THR A O 1
ATOM 662 N N . VAL A 1 88 ? 4.600 -2.371 7.987 1.00 95.88 88 VAL A N 1
ATOM 663 C CA . VAL A 1 88 ? 4.468 -1.917 9.384 1.00 95.88 88 VAL A CA 1
ATOM 664 C C . VAL A 1 88 ? 3.696 -0.597 9.456 1.00 95.88 88 VAL A C 1
ATOM 666 O O . VAL A 1 88 ? 2.742 -0.476 10.225 1.00 95.88 88 VAL A O 1
ATOM 669 N N . VAL A 1 89 ? 4.050 0.376 8.610 1.00 95.31 89 VAL A N 1
ATOM 670 C CA . VAL A 1 89 ? 3.374 1.681 8.551 1.00 95.31 89 VAL A CA 1
ATOM 671 C C . VAL A 1 89 ? 1.910 1.534 8.129 1.00 95.31 89 VAL A C 1
ATOM 673 O O . VAL A 1 89 ? 1.039 2.142 8.746 1.00 95.31 89 VAL A O 1
ATOM 676 N N . GLN A 1 90 ? 1.609 0.702 7.128 1.00 95.88 90 GLN A N 1
ATOM 677 C CA . GLN A 1 90 ? 0.232 0.426 6.703 1.00 95.88 90 GLN A CA 1
ATOM 678 C C . GLN A 1 90 ? -0.592 -0.247 7.810 1.00 95.88 90 GLN A C 1
ATOM 680 O O . GLN A 1 90 ? -1.756 0.104 7.996 1.00 95.88 90 GLN A O 1
ATOM 685 N N . GLY A 1 91 ? 0.004 -1.166 8.577 1.00 95.19 91 GLY A N 1
ATOM 686 C CA . GLY A 1 91 ? -0.638 -1.781 9.741 1.00 95.19 91 GLY A CA 1
ATOM 687 C C . GLY A 1 91 ? -0.958 -0.758 10.833 1.00 95.19 91 GLY A C 1
ATOM 688 O O . GLY A 1 91 ? -2.104 -0.660 11.276 1.00 95.19 91 GLY A O 1
ATOM 689 N N . ALA A 1 92 ? 0.024 0.070 11.205 1.00 95.44 92 ALA A N 1
ATOM 690 C CA . ALA A 1 92 ? -0.160 1.157 12.167 1.00 95.44 92 ALA A CA 1
ATOM 691 C C . ALA A 1 92 ? -1.229 2.166 11.706 1.00 95.44 92 ALA A C 1
ATOM 693 O O . ALA A 1 92 ? -2.072 2.594 12.499 1.00 95.44 92 ALA A O 1
ATOM 694 N N . TRP A 1 93 ? -1.244 2.503 10.414 1.00 96.31 93 TRP A N 1
ATOM 695 C CA . TRP A 1 93 ? -2.253 3.373 9.815 1.00 96.31 93 TRP A CA 1
ATOM 696 C C . TRP A 1 93 ? -3.653 2.752 9.854 1.00 96.31 93 TRP A C 1
ATOM 698 O O . TRP A 1 93 ? -4.603 3.414 10.267 1.00 96.31 93 TRP A O 1
ATOM 708 N N . GLY A 1 94 ? -3.787 1.470 9.501 1.00 95.88 94 GLY A N 1
ATOM 709 C CA . GLY A 1 94 ? -5.054 0.740 9.584 1.00 95.88 94 GLY A CA 1
ATOM 710 C C . GLY A 1 94 ? -5.622 0.715 11.005 1.00 95.88 94 GLY A C 1
ATOM 711 O O . GLY A 1 94 ? -6.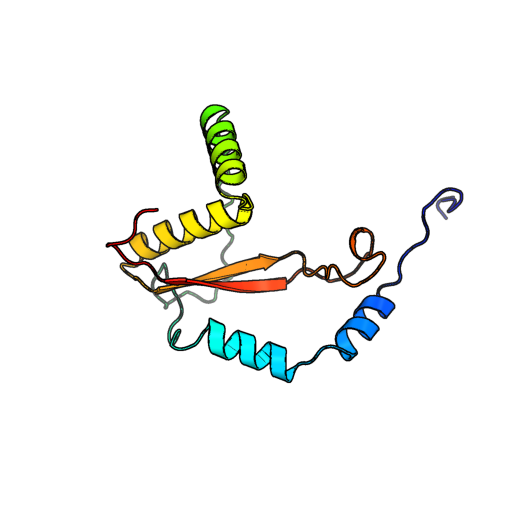807 0.990 11.196 1.00 95.88 94 GLY A O 1
ATOM 712 N N . LEU A 1 95 ? -4.772 0.480 12.011 1.00 95.56 95 LEU A N 1
ATOM 713 C CA . LEU A 1 95 ? -5.150 0.545 13.428 1.00 95.56 95 LEU A CA 1
ATOM 714 C C . LEU A 1 95 ? -5.630 1.943 13.835 1.00 95.56 95 LEU A C 1
ATOM 716 O O . LEU A 1 95 ? -6.672 2.077 14.482 1.00 95.56 95 LEU A O 1
ATOM 720 N N . LEU A 1 96 ? -4.896 2.987 13.440 1.00 95.38 96 LEU A N 1
ATOM 721 C CA . LEU A 1 96 ? -5.259 4.374 13.727 1.00 95.38 96 LEU A CA 1
ATOM 722 C C . LEU A 1 96 ? -6.608 4.742 13.095 1.00 95.38 96 LEU A C 1
ATOM 724 O O . LEU A 1 96 ? -7.494 5.241 13.788 1.00 95.38 96 LEU A O 1
ATOM 728 N N . VAL A 1 97 ? -6.789 4.464 11.803 1.00 95.56 97 VAL A N 1
ATOM 729 C CA . VAL A 1 97 ? -8.036 4.750 11.079 1.00 95.56 97 VAL A CA 1
ATOM 730 C C . VAL A 1 97 ? -9.205 3.956 11.661 1.00 95.56 97 VAL A C 1
ATOM 732 O O . VAL A 1 97 ? -10.278 4.524 11.872 1.00 95.56 97 VAL A O 1
ATOM 735 N N . GLY A 1 98 ? -9.007 2.675 11.986 1.00 94.12 98 GLY A N 1
ATOM 736 C CA . GLY A 1 98 ? -10.020 1.854 12.653 1.00 94.12 98 GLY A CA 1
ATOM 737 C C . GLY A 1 98 ? -10.456 2.455 13.988 1.00 94.12 98 GLY A C 1
ATOM 738 O O . GLY A 1 98 ? -11.650 2.599 14.248 1.00 94.12 98 GLY A O 1
ATOM 739 N N . LYS A 1 99 ? -9.499 2.925 14.797 1.00 93.38 99 LYS A N 1
ATOM 740 C CA . LYS A 1 99 ? -9.783 3.593 16.074 1.00 93.38 99 LYS A CA 1
ATOM 741 C C . LYS A 1 99 ? -10.512 4.928 15.901 1.00 93.38 99 LYS A C 1
ATOM 743 O O . LYS A 1 99 ? -11.442 5.198 16.654 1.00 93.38 99 LYS A O 1
ATOM 748 N N . LEU A 1 100 ? -10.117 5.748 14.926 1.00 94.31 100 LEU A N 1
ATOM 749 C CA . LEU A 1 100 ? -10.743 7.050 14.657 1.00 94.31 100 LEU A CA 1
ATOM 750 C C . LEU A 1 100 ? -12.178 6.919 14.135 1.00 94.31 100 LEU A C 1
ATOM 752 O O . LEU A 1 100 ? -13.022 7.754 14.440 1.00 94.31 100 LEU A O 1
ATOM 756 N N . THR A 1 101 ? -12.450 5.875 13.353 1.00 92.88 101 THR A N 1
ATOM 757 C CA . THR A 1 101 ? -13.763 5.644 12.729 1.00 92.88 101 THR A CA 1
ATOM 758 C C . THR A 1 101 ? -14.662 4.704 13.533 1.00 92.88 101 THR A C 1
ATOM 760 O O . THR A 1 101 ? -15.834 4.551 13.200 1.00 92.88 101 THR A O 1
ATOM 763 N N . GLY A 1 102 ? -14.134 4.048 14.572 1.00 92.19 102 GLY A N 1
ATOM 764 C CA . GLY A 1 102 ? -14.835 2.993 15.310 1.00 92.19 102 GLY A CA 1
ATOM 765 C C . GLY A 1 102 ? -15.069 1.716 14.491 1.00 92.19 102 GLY A C 1
ATOM 766 O O . GLY A 1 102 ? -15.891 0.884 14.877 1.00 92.19 102 GLY A O 1
ATOM 767 N N . ARG A 1 103 ? -14.378 1.548 13.355 1.00 92.75 103 ARG A N 1
ATOM 768 C CA . ARG A 1 103 ? -14.554 0.415 12.437 1.00 92.75 103 ARG A CA 1
ATOM 769 C C . ARG A 1 103 ? -13.515 -0.672 12.673 1.00 92.75 103 ARG A C 1
ATOM 771 O O . ARG A 1 103 ? -12.349 -0.408 12.954 1.00 92.75 103 ARG A O 1
ATOM 778 N N . ARG A 1 104 ? -13.951 -1.915 12.474 1.00 93.25 104 ARG A N 1
ATOM 779 C CA . ARG A 1 104 ? -13.099 -3.115 12.480 1.00 93.25 104 ARG A CA 1
ATOM 780 C C . ARG A 1 104 ? -12.706 -3.584 11.082 1.00 93.25 104 ARG A C 1
ATOM 782 O O . ARG A 1 104 ? -11.919 -4.506 10.961 1.00 93.25 104 ARG A O 1
ATOM 789 N N . ASP A 1 105 ? -13.246 -2.976 10.038 1.00 95.06 105 ASP A N 1
ATOM 790 C CA . ASP A 1 105 ? -12.883 -3.252 8.651 1.00 95.06 105 ASP A CA 1
ATOM 791 C C . ASP A 1 105 ? -12.703 -1.910 7.947 1.00 95.06 105 ASP A C 1
ATOM 793 O O . ASP A 1 105 ? -13.657 -1.123 7.838 1.00 95.06 105 ASP A O 1
ATOM 797 N N . VAL A 1 106 ? -11.455 -1.622 7.577 1.00 95.50 106 VAL A N 1
ATOM 798 C CA . VAL A 1 106 ? -11.044 -0.350 6.987 1.00 95.50 106 VAL A CA 1
ATOM 799 C C . VAL A 1 106 ? -10.333 -0.566 5.661 1.00 95.50 106 VAL A C 1
ATOM 801 O O . VAL A 1 106 ? -9.540 -1.492 5.507 1.00 95.50 106 VAL A O 1
ATOM 804 N N . VAL A 1 107 ? -10.597 0.330 4.714 1.00 96.25 107 VAL A N 1
ATOM 805 C CA . VAL A 1 107 ? -9.992 0.345 3.382 1.00 96.25 107 VAL A CA 1
ATOM 806 C C . VAL A 1 107 ? -9.394 1.720 3.122 1.00 96.25 107 VAL A C 1
ATOM 808 O O . VAL A 1 107 ? -10.070 2.737 3.272 1.00 96.25 107 VAL A O 1
ATOM 811 N N . PHE A 1 108 ? -8.133 1.753 2.704 1.00 95.31 108 PHE A N 1
ATOM 812 C CA . PHE A 1 108 ? -7.433 2.970 2.294 1.00 95.31 108 PHE A CA 1
ATOM 813 C C . PHE A 1 108 ? -6.547 2.699 1.073 1.00 95.31 108 PHE A C 1
ATOM 815 O O . PHE A 1 108 ? -6.221 1.556 0.771 1.00 95.31 108 PHE A O 1
ATOM 822 N N . GLY A 1 109 ? -6.176 3.749 0.340 1.00 95.06 109 GLY A N 1
ATOM 823 C CA . GLY A 1 109 ? -5.277 3.626 -0.807 1.00 95.06 109 GLY A CA 1
ATOM 824 C C . GLY A 1 109 ? -3.811 3.586 -0.380 1.00 95.06 109 GLY A C 1
ATOM 825 O O . GLY A 1 109 ? -3.400 4.354 0.489 1.00 95.06 109 GLY A O 1
ATOM 826 N N . ALA A 1 110 ? -3.014 2.738 -1.025 1.00 95.25 110 ALA A N 1
ATOM 827 C CA . ALA A 1 110 ? -1.561 2.745 -0.920 1.00 95.25 110 ALA A CA 1
ATOM 828 C C . ALA A 1 110 ? -0.926 2.838 -2.308 1.00 95.25 110 ALA A C 1
ATOM 830 O O . ALA A 1 110 ? -1.304 2.114 -3.231 1.00 95.25 110 ALA A O 1
ATOM 831 N N . SER A 1 111 ? 0.059 3.721 -2.447 1.00 94.88 111 SER A N 1
ATOM 832 C CA . SER A 1 111 ? 0.849 3.817 -3.670 1.00 94.88 111 SER A CA 1
ATOM 833 C C . SER A 1 111 ? 1.889 2.704 -3.710 1.00 94.88 111 SER A C 1
ATOM 835 O O . SER A 1 111 ? 2.668 2.529 -2.775 1.00 94.88 111 SER A O 1
ATOM 837 N N . VAL A 1 112 ? 1.918 1.970 -4.815 1.00 92.56 112 VAL A N 1
ATOM 838 C CA . VAL A 1 112 ? 2.899 0.928 -5.110 1.00 92.56 112 VAL A CA 1
ATOM 839 C C . VAL A 1 112 ? 3.692 1.314 -6.348 1.00 92.56 112 VAL A C 1
ATOM 841 O O . VAL A 1 112 ? 3.180 1.973 -7.252 1.00 92.56 112 VAL A O 1
ATOM 844 N N . ALA A 1 113 ? 4.951 0.880 -6.411 1.00 91.62 113 ALA A N 1
ATOM 845 C CA . ALA A 1 113 ? 5.830 1.197 -7.535 1.00 91.62 113 ALA A CA 1
ATOM 846 C C . ALA A 1 113 ? 5.347 0.596 -8.869 1.00 91.62 113 ALA A C 1
ATOM 848 O O . ALA A 1 113 ? 5.729 1.103 -9.919 1.00 91.62 113 ALA A O 1
ATOM 849 N N . GLY A 1 114 ? 4.540 -0.476 -8.821 1.00 89.62 114 GLY A N 1
ATOM 850 C CA . GLY A 1 114 ? 3.975 -1.156 -9.994 1.00 89.62 114 GLY A CA 1
ATOM 851 C C . GLY A 1 114 ? 5.025 -1.745 -10.937 1.00 89.62 114 GLY A C 1
ATOM 852 O O . GLY A 1 114 ? 4.828 -1.784 -12.147 1.00 89.62 114 GLY A O 1
ATOM 853 N N . ARG A 1 115 ? 6.162 -2.174 -10.377 1.00 92.88 115 ARG A N 1
ATOM 854 C CA . ARG A 1 115 ? 7.300 -2.732 -11.113 1.00 92.88 115 ARG A CA 1
ATOM 855 C C . ARG A 1 115 ? 7.319 -4.262 -10.959 1.00 92.88 115 ARG A C 1
ATOM 857 O O . ARG A 1 115 ? 7.692 -4.725 -9.882 1.0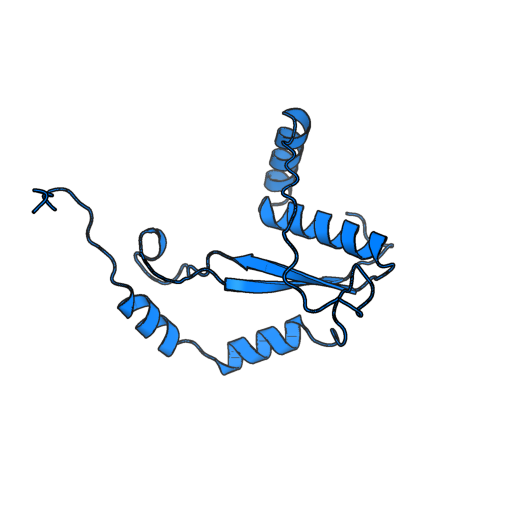0 92.88 115 ARG A O 1
ATOM 864 N N . PRO A 1 116 ? 6.879 -5.040 -11.966 1.00 90.00 116 PRO A N 1
ATOM 865 C CA . PRO A 1 116 ? 6.882 -6.501 -11.892 1.00 90.00 116 PRO A CA 1
ATOM 866 C C . PRO A 1 116 ? 8.310 -7.067 -11.833 1.00 90.00 116 PRO A C 1
ATOM 868 O O . PRO A 1 116 ? 9.199 -6.583 -12.532 1.00 90.00 116 PRO A O 1
ATOM 871 N N . LEU A 1 117 ? 8.531 -8.091 -11.001 1.00 86.44 117 LEU A N 1
ATOM 872 C CA . LEU A 1 117 ? 9.856 -8.703 -10.793 1.00 86.44 117 LEU A CA 1
ATOM 873 C C . LEU A 1 117 ? 10.269 -9.651 -11.929 1.00 86.44 117 LEU A C 1
ATOM 875 O O . LEU A 1 117 ? 11.450 -9.934 -12.104 1.00 86.44 117 LEU A O 1
ATOM 879 N N . ASP A 1 118 ? 9.304 -10.156 -12.694 1.00 87.94 118 ASP A N 1
ATOM 880 C CA . ASP A 1 118 ? 9.493 -11.094 -13.803 1.00 87.94 118 ASP A CA 1
ATOM 881 C C . ASP A 1 118 ? 9.798 -10.399 -15.141 1.00 87.94 118 ASP A C 1
ATOM 883 O O . ASP A 1 118 ? 10.000 -11.076 -16.151 1.00 87.94 118 ASP A O 1
ATOM 887 N N . LEU A 1 119 ? 9.867 -9.062 -15.160 1.00 90.19 119 LEU A N 1
ATOM 888 C CA . LEU A 1 119 ? 10.225 -8.278 -16.338 1.00 90.19 119 LEU A CA 1
ATOM 889 C C . LEU A 1 119 ? 11.697 -7.822 -16.265 1.00 90.19 119 LEU A C 1
ATOM 891 O O . LEU A 1 119 ? 12.043 -6.972 -15.439 1.00 90.19 119 LEU A O 1
ATOM 895 N N . PRO A 1 120 ? 12.590 -8.341 -17.129 1.00 90.94 120 PRO A N 1
ATOM 896 C CA . PRO A 1 120 ? 13.988 -7.923 -17.152 1.00 90.94 120 PRO A CA 1
ATOM 897 C C . PRO A 1 120 ? 14.151 -6.419 -17.398 1.00 90.94 120 PRO A C 1
ATOM 899 O O . PRO A 1 120 ? 13.445 -5.825 -18.209 1.00 90.94 120 PRO A O 1
ATOM 902 N N . GLY A 1 121 ? 15.099 -5.794 -16.695 1.00 90.44 121 GLY A N 1
ATOM 903 C CA . GLY A 1 121 ? 15.391 -4.365 -16.849 1.00 90.44 121 GLY A CA 1
ATOM 904 C C . GLY A 1 121 ? 14.302 -3.430 -16.307 1.00 90.44 121 GLY A C 1
ATOM 905 O O . GLY A 1 121 ? 14.370 -2.222 -16.539 1.00 90.44 121 GLY A O 1
ATOM 906 N N . MET A 1 122 ? 13.314 -3.963 -15.578 1.00 92.06 122 MET A N 1
ATOM 907 C CA . MET A 1 122 ? 12.204 -3.194 -15.023 1.00 92.06 122 MET A CA 1
ATOM 908 C C . MET A 1 122 ? 12.650 -2.182 -13.964 1.00 92.06 122 MET A C 1
ATOM 910 O O . MET A 1 122 ? 12.058 -1.115 -13.864 1.00 92.06 122 MET A O 1
ATOM 914 N N . GLU A 1 123 ? 13.694 -2.457 -13.186 1.00 89.25 123 GLU A N 1
ATOM 915 C CA . GLU A 1 123 ? 14.152 -1.562 -12.110 1.00 89.25 123 GLU A CA 1
ATOM 916 C C . GLU A 1 123 ? 14.669 -0.211 -12.630 1.00 89.25 123 GLU A C 1
ATOM 918 O O . GLU A 1 123 ? 14.421 0.825 -12.014 1.00 89.25 123 GLU A O 1
ATOM 923 N N . SER A 1 124 ? 15.322 -0.204 -13.796 1.00 90.06 124 SER A N 1
ATOM 924 C CA . SER A 1 124 ? 15.878 0.993 -14.441 1.00 90.06 124 SER A CA 1
ATOM 925 C C . SER A 1 124 ? 14.969 1.591 -15.520 1.00 90.06 124 SER A C 1
ATOM 927 O O . SER A 1 124 ? 15.258 2.670 -16.040 1.00 90.06 124 SER A O 1
ATOM 929 N N . MET A 1 125 ? 13.863 0.919 -15.861 1.00 93.56 125 MET A N 1
ATOM 930 C CA . MET A 1 125 ? 12.951 1.362 -16.913 1.00 93.56 125 MET A CA 1
ATOM 931 C C . MET A 1 125 ? 12.292 2.703 -16.555 1.00 93.56 125 MET A C 1
ATOM 933 O O . MET A 1 125 ? 11.781 2.900 -15.445 1.00 93.56 125 MET A O 1
ATOM 937 N N . LEU A 1 126 ? 12.245 3.617 -17.522 1.00 92.50 126 LEU A N 1
ATOM 938 C CA . LEU A 1 126 ? 11.508 4.875 -17.415 1.00 92.50 126 LEU A CA 1
ATOM 939 C C . LEU A 1 126 ? 10.112 4.715 -18.025 1.00 92.50 126 LEU A C 1
ATOM 941 O O . LEU A 1 126 ? 9.966 4.192 -19.127 1.00 92.50 126 LEU A O 1
ATOM 945 N N . GLY A 1 127 ? 9.084 5.167 -17.308 1.00 92.31 127 GLY A N 1
ATOM 946 C CA . GLY A 1 127 ? 7.691 4.992 -17.711 1.00 92.31 127 GLY A CA 1
ATOM 947 C C . GLY A 1 127 ? 6.707 5.197 -16.562 1.00 92.31 127 GLY A C 1
ATOM 948 O O . GLY A 1 127 ? 7.102 5.461 -15.423 1.00 92.31 127 GLY A O 1
ATOM 949 N N . LEU A 1 128 ? 5.414 5.082 -16.873 1.00 92.38 128 LEU A N 1
ATOM 950 C CA . LEU A 1 128 ? 4.342 5.150 -15.884 1.00 92.38 128 LEU A CA 1
ATOM 951 C C . LEU A 1 128 ? 4.078 3.753 -15.313 1.00 92.38 128 LEU A C 1
ATOM 953 O O . LEU A 1 128 ? 3.532 2.893 -16.006 1.00 92.38 128 LEU A O 1
ATOM 957 N N . PHE A 1 129 ? 4.466 3.562 -14.052 1.00 93.25 129 PHE A N 1
ATOM 958 C CA . PHE A 1 129 ? 4.289 2.304 -13.314 1.00 93.25 129 PHE A CA 1
ATOM 959 C C . PHE A 1 129 ? 3.551 2.488 -11.991 1.00 93.25 129 PHE A C 1
ATOM 961 O O . PHE A 1 129 ? 2.875 1.567 -11.543 1.00 93.25 129 PHE A O 1
ATOM 968 N N . ILE A 1 130 ? 3.667 3.669 -11.367 1.00 92.94 130 ILE A N 1
ATOM 969 C CA . ILE A 1 130 ? 3.039 3.931 -10.073 1.00 92.94 130 ILE A CA 1
ATOM 970 C C . ILE A 1 130 ? 1.536 3.667 -10.150 1.00 92.94 130 ILE A C 1
ATOM 972 O O . ILE A 1 130 ? 0.857 4.101 -11.080 1.00 92.94 130 ILE A O 1
ATOM 976 N N . ASN A 1 131 ? 1.030 2.950 -9.156 1.00 93.06 131 ASN A N 1
ATOM 977 C CA . ASN A 1 131 ? -0.381 2.630 -9.036 1.00 93.06 131 ASN A CA 1
ATOM 978 C C . ASN A 1 131 ? -0.832 2.870 -7.597 1.00 93.06 131 ASN A C 1
ATOM 980 O O . ASN A 1 131 ? -0.051 2.680 -6.666 1.00 93.06 131 ASN A O 1
ATOM 984 N N . THR A 1 132 ? -2.089 3.247 -7.405 1.00 94.81 132 THR A N 1
ATOM 985 C CA . THR A 1 132 ? -2.712 3.300 -6.083 1.00 94.81 132 THR A CA 1
ATOM 986 C C . THR A 1 132 ? -3.672 2.129 -5.968 1.00 94.81 132 THR A C 1
ATOM 988 O O . THR A 1 132 ? -4.650 2.045 -6.705 1.00 94.81 132 THR A O 1
ATOM 991 N N . VAL A 1 133 ? -3.385 1.217 -5.044 1.00 95.50 133 VAL A N 1
ATOM 992 C CA . VAL A 1 133 ? -4.182 0.009 -4.811 1.00 95.50 133 VAL A CA 1
ATOM 993 C C . VAL A 1 133 ? -4.866 0.070 -3.447 1.00 95.50 133 VAL A C 1
ATOM 995 O O . VAL A 1 133 ? -4.334 0.705 -2.530 1.00 95.50 133 VAL A O 1
ATOM 998 N N . PRO A 1 134 ? -6.040 -0.558 -3.281 1.00 95.88 134 PRO A N 1
ATOM 999 C CA . PRO A 1 134 ? -6.690 -0.614 -1.984 1.00 95.88 134 PRO A CA 1
ATOM 1000 C C . PRO A 1 134 ? -5.943 -1.571 -1.051 1.00 95.88 134 PRO A C 1
ATOM 1002 O O . PRO A 1 134 ? -5.601 -2.695 -1.416 1.00 95.88 134 PRO A O 1
ATOM 1005 N N . VAL A 1 135 ? -5.739 -1.124 0.182 1.00 96.12 135 VAL A N 1
ATOM 1006 C CA . VAL A 1 135 ? -5.301 -1.931 1.316 1.00 96.12 135 VAL A CA 1
ATOM 1007 C C . VAL A 1 135 ? -6.486 -2.052 2.254 1.00 96.12 135 VAL A C 1
ATOM 1009 O O . VAL A 1 135 ? -6.999 -1.048 2.752 1.00 96.12 135 VAL A O 1
ATOM 1012 N N . ARG A 1 136 ? -6.930 -3.289 2.475 1.00 96.25 136 ARG A N 1
ATOM 1013 C CA . ARG A 1 136 ? -8.008 -3.608 3.405 1.00 96.25 136 ARG A CA 1
ATOM 1014 C C . ARG A 1 136 ? -7.439 -4.259 4.653 1.00 96.25 136 ARG A C 1
ATOM 1016 O O . ARG A 1 136 ? -6.734 -5.262 4.564 1.00 96.25 136 ARG A O 1
ATOM 1023 N N . VAL A 1 137 ? -7.782 -3.708 5.809 1.00 95.19 137 VAL A N 1
ATOM 1024 C CA . VAL A 1 137 ? -7.341 -4.196 7.114 1.00 95.19 137 VAL A CA 1
ATOM 1025 C C . VAL A 1 137 ? -8.569 -4.560 7.938 1.00 95.19 137 VAL A C 1
ATOM 1027 O O . VAL A 1 137 ? -9.397 -3.706 8.255 1.00 95.19 137 VAL A O 1
ATOM 1030 N N . ARG A 1 138 ? -8.666 -5.843 8.300 1.00 94.00 138 ARG A N 1
ATOM 1031 C CA . ARG A 1 138 ? -9.685 -6.368 9.213 1.00 94.00 138 ARG A CA 1
ATOM 1032 C C . ARG A 1 138 ? -9.068 -6.531 10.596 1.00 94.00 138 ARG A C 1
ATOM 1034 O O . ARG A 1 138 ? -8.128 -7.297 10.767 1.00 94.00 138 ARG A O 1
ATOM 1041 N N . LEU A 1 139 ? -9.588 -5.780 11.555 1.00 92.31 139 LEU A N 1
ATOM 1042 C CA . LEU A 1 139 ? -9.111 -5.683 12.924 1.00 92.31 139 LEU A CA 1
ATOM 1043 C C . LEU A 1 139 ? -9.929 -6.591 13.844 1.00 92.31 139 LEU A C 1
ATOM 1045 O O . LEU A 1 139 ? -11.158 -6.472 13.960 1.00 92.31 139 LEU A O 1
ATOM 1049 N N . ASP A 1 140 ? -9.227 -7.453 14.567 1.00 89.44 140 ASP A N 1
ATOM 1050 C CA . ASP A 1 140 ? -9.788 -8.215 15.670 1.00 89.44 140 ASP A CA 1
ATOM 1051 C C . ASP A 1 140 ? -9.209 -7.730 17.010 1.00 89.44 140 ASP A C 1
ATOM 1053 O O . ASP A 1 140 ? -8.021 -7.915 17.248 1.00 89.44 140 ASP A O 1
ATOM 1057 N N . PRO A 1 141 ? -10.011 -7.131 17.915 1.00 78.81 141 PRO A N 1
ATOM 1058 C CA . PRO A 1 141 ? -9.575 -6.710 19.243 1.00 78.81 141 PRO A CA 1
ATOM 1059 C C . PRO A 1 141 ? -9.029 -7.846 20.113 1.00 78.81 141 PRO A C 1
ATOM 1061 O O . PRO A 1 141 ? -8.394 -7.564 21.123 1.00 78.81 141 PRO A O 1
ATOM 1064 N N . ALA A 1 142 ? -9.306 -9.107 19.765 1.00 83.69 142 ALA A N 1
ATOM 1065 C CA . ALA A 1 142 ? -8.742 -10.265 20.451 1.00 83.69 142 ALA A CA 1
ATOM 1066 C C . ALA A 1 142 ? -7.335 -10.647 19.950 1.00 83.69 142 ALA A C 1
ATOM 1068 O O . ALA A 1 142 ? -6.661 -11.446 20.600 1.00 83.69 142 ALA A O 1
ATOM 1069 N N . GLN A 1 143 ? -6.886 -10.102 18.815 1.00 82.19 143 GLN A N 1
ATOM 1070 C CA . GLN A 1 143 ? -5.556 -10.351 18.268 1.00 82.19 143 GLN A CA 1
ATOM 1071 C C . GLN A 1 143 ? -4.550 -9.329 18.800 1.00 82.19 143 GLN A C 1
ATOM 1073 O O . GLN A 1 143 ? -4.822 -8.131 18.874 1.00 82.19 143 GLN A O 1
ATOM 1078 N N . THR A 1 144 ? -3.369 -9.817 19.169 1.00 74.88 144 THR A N 1
ATOM 1079 C CA . THR A 1 144 ? -2.223 -8.963 19.488 1.00 74.88 144 THR A CA 1
ATOM 1080 C C . THR A 1 144 ? -1.635 -8.380 18.209 1.00 74.88 144 THR A C 1
ATOM 1082 O O . THR A 1 144 ? -1.604 -9.061 17.182 1.00 74.88 144 THR A O 1
ATOM 1085 N N . VAL A 1 145 ? -1.159 -7.139 18.302 1.00 63.62 145 VAL A N 1
ATOM 1086 C CA . VAL A 1 145 ? -0.355 -6.471 17.267 1.00 63.62 145 VAL A CA 1
ATOM 1087 C C . VAL A 1 145 ? 1.109 -6.822 17.469 1.00 63.62 145 VAL A C 1
ATOM 1089 O O . VAL A 1 145 ? 1.536 -6.798 18.646 1.00 63.62 145 VAL A O 1
#

Secondary structure (DSSP, 8-state):
------TTPPPPPPHHHHHHHHHTS-HHHHHHHHHHHTTT--S---SS-S----S-PPPP-------HHHHHHHHHHHHHHT--HHHHHHHHHHHHHHHHHT-SEEEEEEEE----TTSTTTTT--S---EEEEEEEE--TTS--